Protein AF-A0A972YCM0-F1 (afdb_monomer)

Secondary structure (DSSP, 8-state):
-HHHHHHHHHHHHHTT------------HHHHHHHHHHHHHHBB-TTSSS-BTTT---HHHHHHHHHHHHHHHTT--HHHHHHHHHHHH-GGGBSS----TTTHHHHHHHHHHHHHHHHHHHHHHHHS---------HHHHHHHHHHHHHT-S--

Nearest PDB structures (foldseek):
  2hl7-assembly1_A  TM=7.731E-01  e=1.780E-03  Pseudomonas aeruginosa
  2kw0-assembly1_A  TM=7.163E-01  e=3.232E-03  Escherichia coli BL21
  3c1q-assembly1_A  TM=5.357E-01  e=8.459E+00  unclassified
  7pkq-assembly1_v  TM=4.297E-01  e=7.508E+00  Chlamydomonas reinhardtii

Foldseek 3Di:
DVVVVVVVVVVVVVVPPPPPPPPLPFDPPVNLVVLLLVLQQQFDDPPDDLHGLNPDPDPSSVVLSVQLSVCVRVVDDSVVSNVVVCVVRNQNRGNDRDDDPVCVCVVCVVVVCCVVVVVVVVVVVVPPPPPPPPPQDPVNVVVVVVVVVVVPDDD

Mean predicted aligned error: 14.47 Å

Sequence (155 aa):
MTRWVAILILALMVGLTAATAQDADQVPVEEVDTRTEAISKTLRCVVCQNQSIYDSNAPLAEDMRRLVRKRVEAGDTDDEAREYLRNLYGDYVLMSPPFQLNTILLWIGPAILVLFGGIWFITRLRSAPVEAIAELTDEDRARIEAALAKKGPDS

Solvent-accessible surface area (backbone atoms only — not comparable to full-atom values): 9198 Å² total; per-residue (Å²): 114,71,69,59,53,53,52,53,54,52,53,56,61,64,69,71,74,74,76,72,79,73,74,81,66,79,72,52,68,71,56,41,52,54,50,34,51,56,54,26,59,49,26,33,26,87,91,49,88,90,35,26,25,62,82,37,89,46,71,66,18,50,54,50,48,55,50,44,38,55,30,45,75,70,61,46,50,76,64,54,36,53,48,55,51,27,75,74,65,35,64,76,27,37,71,66,72,75,93,41,85,90,47,42,61,75,70,48,42,63,58,50,49,52,51,55,50,47,52,52,50,52,55,51,64,69,64,49,77,75,73,65,75,71,73,76,46,72,67,57,50,52,52,51,51,53,52,51,65,74,61,52,95,84,125

pLDDT: mean 84.84, std 14.76, range [47.5, 97.94]

Radius of gyration: 34.66 Å; Cα contacts (8 Å, |Δi|>4): 98; chains: 1; bounding box: 59×80×88 Å

Structure (mmCIF, N/CA/C/O backbone):
data_AF-A0A972YCM0-F1
#
_entry.id   AF-A0A972YCM0-F1
#
loop_
_atom_site.group_PDB
_atom_site.id
_atom_site.type_symbol
_atom_site.label_atom_id
_atom_site.label_alt_id
_atom_site.label_comp_id
_atom_site.label_asym_id
_atom_site.label_entity_id
_atom_site.label_seq_id
_atom_site.pdbx_PDB_ins_code
_atom_site.Cartn_x
_atom_site.Cartn_y
_atom_site.Cartn_z
_atom_site.occupancy
_atom_site.B_iso_or_equiv
_atom_site.auth_seq_id
_atom_site.auth_comp_id
_atom_site.auth_asym_id
_atom_site.auth_atom_id
_atom_site.pdbx_PDB_model_num
ATOM 1 N N . MET A 1 1 ? 27.895 -40.777 5.648 1.00 55.31 1 MET A N 1
ATOM 2 C CA . MET A 1 1 ? 27.591 -39.372 5.285 1.00 55.31 1 MET A CA 1
ATOM 3 C C . MET A 1 1 ? 26.090 -39.106 5.159 1.00 55.31 1 MET A C 1
ATOM 5 O O . MET A 1 1 ? 25.619 -38.138 5.730 1.00 55.31 1 MET A O 1
ATOM 9 N N . THR A 1 2 ? 25.306 -39.993 4.538 1.00 53.97 2 THR A N 1
ATOM 10 C CA . THR A 1 2 ? 23.834 -39.871 4.411 1.00 53.97 2 THR A CA 1
ATOM 11 C C . THR A 1 2 ? 23.064 -39.850 5.741 1.00 53.97 2 THR A C 1
ATOM 13 O O . THR A 1 2 ? 22.075 -39.139 5.864 1.00 53.97 2 THR A O 1
ATOM 16 N N . ARG A 1 3 ? 23.542 -40.563 6.772 1.00 60.97 3 ARG A N 1
ATOM 17 C CA . ARG A 1 3 ? 22.900 -40.588 8.105 1.00 60.97 3 ARG A CA 1
ATOM 18 C C . ARG A 1 3 ? 23.035 -39.265 8.871 1.00 60.97 3 ARG A C 1
ATOM 20 O O . ARG A 1 3 ? 22.126 -38.897 9.598 1.00 60.97 3 ARG A O 1
ATOM 27 N N . TRP A 1 4 ? 24.131 -38.535 8.665 1.00 68.44 4 TRP A N 1
ATOM 28 C CA . TRP A 1 4 ? 24.362 -37.229 9.296 1.00 68.44 4 TRP A CA 1
ATOM 29 C C . TRP A 1 4 ? 23.539 -36.123 8.628 1.00 68.44 4 TRP A C 1
ATOM 31 O O . TRP A 1 4 ? 23.003 -35.261 9.315 1.00 68.44 4 TRP A O 1
ATOM 41 N N . VAL A 1 5 ? 23.355 -36.210 7.305 1.00 75.88 5 VAL A N 1
ATOM 42 C CA . VAL A 1 5 ? 22.453 -35.322 6.553 1.00 75.88 5 VAL A CA 1
ATOM 43 C C . VAL A 1 5 ? 20.997 -35.535 6.982 1.00 75.88 5 VAL A C 1
ATOM 45 O O . VAL A 1 5 ? 20.286 -34.564 7.207 1.00 75.88 5 VAL A O 1
ATOM 48 N N . ALA A 1 6 ? 20.563 -36.785 7.188 1.00 74.75 6 ALA A N 1
ATOM 49 C CA . ALA A 1 6 ? 19.212 -37.076 7.676 1.00 74.75 6 ALA A CA 1
ATOM 50 C C . ALA A 1 6 ? 18.951 -36.532 9.097 1.00 74.75 6 ALA A C 1
ATOM 52 O O . ALA A 1 6 ? 17.866 -36.022 9.361 1.00 74.75 6 ALA A O 1
ATOM 53 N N . ILE A 1 7 ? 19.945 -36.590 9.993 1.00 78.12 7 ILE A N 1
ATOM 54 C CA . ILE A 1 7 ? 19.837 -36.044 11.359 1.00 78.12 7 ILE A CA 1
ATOM 55 C C . ILE A 1 7 ? 19.780 -34.509 11.337 1.00 78.12 7 ILE A C 1
ATOM 57 O O . ILE A 1 7 ? 18.972 -33.924 12.054 1.00 78.12 7 ILE A O 1
ATOM 61 N N . LEU A 1 8 ? 20.570 -33.854 10.478 1.00 77.12 8 LEU A N 1
ATOM 62 C CA . LEU A 1 8 ? 20.527 -32.398 10.297 1.00 77.12 8 LEU A CA 1
ATOM 63 C C . LEU A 1 8 ? 19.193 -31.916 9.707 1.00 77.12 8 LEU A C 1
ATOM 65 O O . LEU A 1 8 ? 18.662 -30.907 10.160 1.00 77.12 8 LEU A O 1
ATOM 69 N N . ILE A 1 9 ? 18.621 -32.648 8.747 1.00 75.75 9 ILE A N 1
ATOM 70 C CA . ILE A 1 9 ? 17.314 -32.316 8.152 1.00 75.75 9 ILE A CA 1
ATOM 71 C C . ILE A 1 9 ? 16.176 -32.522 9.163 1.00 75.75 9 ILE A C 1
ATOM 73 O O . ILE A 1 9 ? 15.267 -31.697 9.235 1.00 75.75 9 ILE A O 1
ATOM 77 N N . LEU A 1 10 ? 16.235 -33.575 9.985 1.00 73.75 10 LEU A N 1
ATOM 78 C CA . LEU A 1 10 ? 15.240 -33.810 11.036 1.00 73.75 10 LEU A CA 1
ATOM 79 C C . LEU A 1 10 ? 15.326 -32.752 12.151 1.00 73.75 10 LEU A C 1
ATOM 81 O O . LEU A 1 10 ? 14.296 -32.272 12.612 1.00 73.75 10 LEU A O 1
ATOM 85 N N . ALA A 1 11 ? 16.535 -32.336 12.541 1.00 70.62 11 ALA A N 1
ATOM 86 C CA . ALA A 1 11 ? 16.733 -31.261 13.515 1.00 70.62 11 ALA A CA 1
ATOM 87 C C . ALA A 1 11 ? 16.227 -29.901 12.998 1.00 70.62 11 ALA A C 1
ATOM 89 O O . ALA A 1 11 ? 15.641 -29.133 13.758 1.00 70.62 11 ALA A O 1
ATOM 90 N N . LEU A 1 12 ? 16.390 -29.628 11.699 1.00 70.75 12 LEU A N 1
ATOM 91 C CA . LEU A 1 12 ? 15.891 -28.408 11.062 1.00 70.75 12 LEU A CA 1
ATOM 92 C C . LEU A 1 12 ? 14.353 -28.372 10.982 1.00 70.75 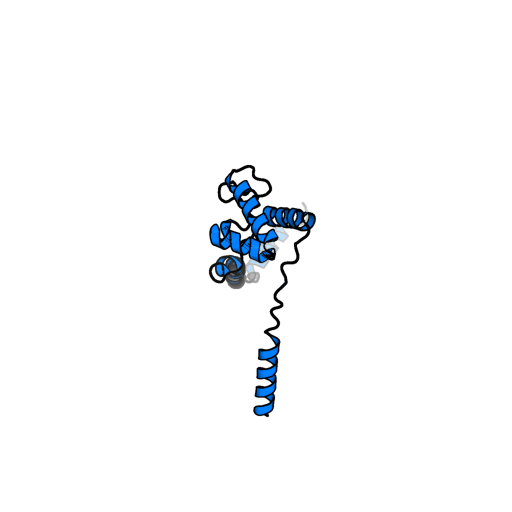12 LEU A C 1
ATOM 94 O O . LEU A 1 12 ? 13.760 -27.311 11.138 1.00 70.75 12 LEU A O 1
ATOM 98 N N . MET A 1 13 ? 13.705 -29.527 10.800 1.00 65.94 13 MET A N 1
ATOM 99 C CA . MET A 1 13 ? 12.239 -29.646 10.804 1.00 65.94 13 MET A CA 1
ATOM 100 C C . MET A 1 13 ? 11.630 -29.473 12.207 1.00 65.94 13 MET A C 1
ATOM 102 O O . MET A 1 13 ? 10.548 -28.909 12.334 1.00 65.94 13 MET A O 1
ATOM 106 N N . VAL A 1 14 ? 12.322 -29.913 13.266 1.00 62.66 14 VAL A N 1
ATOM 107 C CA . VAL A 1 14 ? 11.857 -29.760 14.662 1.00 62.66 14 VAL A CA 1
ATOM 108 C C . VAL A 1 14 ? 12.032 -28.321 15.174 1.00 62.66 14 VAL A C 1
ATOM 110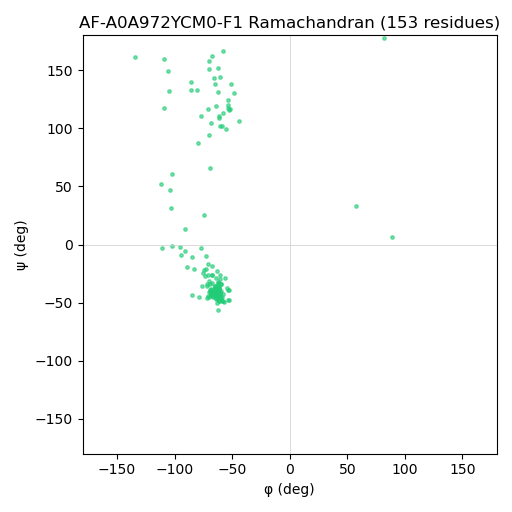 O O . VAL A 1 14 ? 11.286 -27.880 16.044 1.00 62.66 14 VAL A O 1
ATOM 113 N N . GLY A 1 15 ? 12.963 -27.549 14.603 1.00 59.94 15 GLY A N 1
ATOM 114 C CA . GLY A 1 15 ? 13.180 -26.143 14.963 1.00 59.94 15 GLY A CA 1
ATOM 115 C C . GLY A 1 15 ? 12.098 -25.167 14.485 1.00 59.94 15 GLY A C 1
ATOM 116 O O . GLY A 1 15 ? 12.108 -24.015 14.909 1.00 59.94 15 GLY A O 1
ATOM 117 N N . LEU A 1 16 ? 11.167 -25.598 13.622 1.00 58.66 16 LEU A N 1
ATOM 118 C CA . LEU A 1 16 ? 10.154 -24.715 13.027 1.00 58.66 16 LEU A CA 1
ATOM 119 C C . LEU A 1 16 ? 8.805 -24.707 13.768 1.00 58.66 16 LEU A C 1
ATOM 121 O O . LEU A 1 16 ? 7.918 -23.942 13.406 1.00 58.66 16 LEU A O 1
ATOM 125 N N . THR A 1 17 ? 8.639 -25.508 14.825 1.00 56.50 17 THR A N 1
ATOM 126 C CA . THR A 1 17 ? 7.407 -25.540 15.636 1.00 56.50 17 THR A CA 1
ATOM 127 C C . THR A 1 17 ? 7.574 -24.829 16.976 1.00 56.50 17 THR A C 1
ATOM 129 O O . THR A 1 17 ? 7.181 -25.347 18.018 1.00 56.50 17 THR A O 1
ATOM 132 N N . ALA A 1 18 ? 8.145 -23.627 16.956 1.00 54.84 18 ALA A N 1
ATOM 133 C CA . ALA A 1 18 ? 7.968 -22.655 18.030 1.00 54.84 18 ALA A CA 1
ATOM 134 C C . ALA A 1 18 ? 6.950 -21.602 17.570 1.00 54.84 18 ALA A C 1
ATOM 136 O O . ALA A 1 18 ? 7.264 -20.423 17.442 1.00 54.84 18 ALA A O 1
ATOM 137 N N . ALA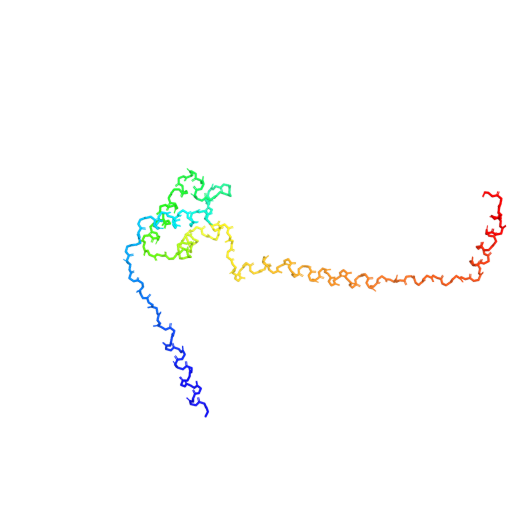 A 1 19 ? 5.724 -22.046 17.279 1.00 50.69 19 ALA A N 1
ATOM 138 C CA . ALA A 1 19 ? 4.582 -21.147 17.281 1.00 50.69 19 ALA A CA 1
ATOM 139 C C . ALA A 1 19 ? 4.332 -20.796 18.749 1.00 50.69 19 ALA A C 1
ATOM 141 O O . ALA A 1 19 ? 3.725 -21.566 19.493 1.00 50.69 19 ALA A O 1
ATOM 142 N N . THR A 1 20 ? 4.898 -19.681 19.199 1.00 51.06 20 THR A N 1
ATOM 143 C CA . THR A 1 20 ? 4.511 -19.092 20.473 1.00 51.06 20 THR A CA 1
ATOM 144 C C . THR A 1 20 ? 3.036 -18.739 20.353 1.00 51.06 20 THR A C 1
ATOM 146 O O . THR A 1 20 ? 2.675 -17.853 19.581 1.00 51.06 20 THR A O 1
ATOM 149 N N . ALA A 1 21 ? 2.183 -19.463 21.076 1.00 47.50 21 ALA A N 1
ATOM 150 C CA . ALA A 1 21 ? 0.858 -18.973 21.403 1.00 47.50 21 ALA A CA 1
ATOM 151 C C . ALA A 1 21 ? 1.082 -17.664 22.162 1.00 47.50 21 ALA A C 1
ATOM 153 O O . ALA A 1 21 ? 1.549 -17.673 23.299 1.00 47.50 21 ALA A O 1
ATOM 154 N N . GLN A 1 22 ? 0.892 -16.546 21.470 1.00 52.94 22 GLN A N 1
ATOM 155 C CA . GLN A 1 22 ? 0.914 -15.238 22.088 1.00 52.94 22 GLN A CA 1
ATOM 156 C C . GLN A 1 22 ? -0.338 -15.211 22.958 1.00 52.94 22 GLN A C 1
ATOM 158 O O . GLN A 1 22 ? -1.454 -15.201 22.438 1.00 52.94 22 GLN A O 1
ATOM 163 N N . ASP A 1 23 ? -0.146 -15.353 24.271 1.00 47.97 23 ASP A N 1
ATOM 164 C CA . ASP A 1 23 ? -1.210 -15.120 25.238 1.00 47.97 23 ASP A CA 1
ATOM 165 C C . ASP A 1 23 ? -1.852 -13.782 24.874 1.00 47.97 23 ASP A C 1
ATOM 167 O O . ASP A 1 23 ? -1.148 -12.801 24.612 1.00 47.97 23 ASP A O 1
ATOM 171 N N . ALA A 1 24 ? -3.182 -13.772 24.790 1.00 55.16 24 ALA A N 1
ATOM 172 C CA . ALA A 1 24 ? -3.976 -12.573 24.572 1.00 55.16 24 ALA A CA 1
ATOM 173 C C . ALA A 1 24 ? -3.904 -11.700 25.833 1.00 55.16 24 ALA A C 1
ATOM 175 O O . ALA A 1 24 ? -4.883 -11.538 26.561 1.00 55.16 24 ALA A O 1
ATOM 176 N N . ASP A 1 25 ? -2.711 -11.194 26.130 1.00 57.44 25 ASP A N 1
ATOM 177 C CA . ASP A 1 25 ? -2.529 -10.117 27.076 1.00 57.44 25 ASP A CA 1
ATOM 178 C C . ASP A 1 25 ? -3.273 -8.916 26.494 1.00 57.44 25 ASP A C 1
ATOM 180 O O . ASP A 1 25 ? -3.199 -8.641 25.291 1.00 57.44 25 ASP A O 1
ATOM 184 N N . GLN A 1 26 ? -4.089 -8.267 27.319 1.00 60.31 26 GLN A N 1
ATOM 185 C CA . GLN A 1 26 ? -4.965 -7.203 26.846 1.00 60.31 26 GLN A CA 1
ATOM 186 C C . GLN A 1 26 ? -4.106 -6.079 26.270 1.00 60.31 26 GLN A C 1
ATOM 188 O O . GLN A 1 26 ? -3.429 -5.370 27.015 1.00 60.31 26 GLN A O 1
ATOM 193 N N . VAL A 1 27 ? -4.136 -5.928 24.942 1.00 66.12 27 VAL A N 1
ATOM 194 C CA . VAL A 1 27 ? -3.476 -4.820 24.248 1.00 66.12 27 VAL A CA 1
ATOM 195 C C . VAL A 1 27 ? -3.975 -3.523 24.896 1.00 66.12 27 VAL A C 1
ATOM 197 O O . VAL A 1 27 ? -5.194 -3.327 24.977 1.00 66.12 27 VAL A O 1
ATOM 200 N N . PRO A 1 28 ? -3.084 -2.649 25.399 1.00 76.81 28 PRO A N 1
ATOM 201 C CA . PRO A 1 28 ? -3.488 -1.388 26.002 1.00 76.81 28 PRO A CA 1
ATOM 202 C C . PRO A 1 28 ? -4.424 -0.615 25.068 1.00 76.81 28 PRO A C 1
ATOM 204 O O . PRO A 1 28 ? -4.178 -0.539 23.867 1.00 76.81 28 PRO A O 1
ATOM 207 N N . VAL A 1 29 ? -5.484 -0.006 25.607 1.00 77.75 29 VAL A N 1
ATOM 208 C CA . VAL A 1 29 ? -6.513 0.681 24.795 1.00 77.75 29 VAL A CA 1
ATOM 209 C C . VAL A 1 29 ? -5.904 1.743 23.865 1.00 77.75 29 VAL A C 1
ATOM 211 O O . VAL A 1 29 ? -6.305 1.853 22.710 1.00 77.75 29 VAL A O 1
ATOM 214 N N . GLU A 1 30 ? -4.877 2.460 24.330 1.00 80.06 30 GLU A N 1
ATOM 215 C CA . GLU A 1 30 ? -4.133 3.446 23.529 1.00 80.06 30 GLU A CA 1
ATOM 216 C C . GLU A 1 30 ? -3.433 2.811 22.309 1.00 80.06 30 GLU A C 1
ATOM 218 O O . GLU A 1 30 ? -3.399 3.369 21.210 1.00 80.06 30 GLU A O 1
ATOM 223 N N . GLU A 1 31 ? -2.897 1.602 22.476 1.00 88.75 31 GLU A N 1
ATOM 224 C CA . GLU A 1 31 ? -2.269 0.845 21.395 1.00 88.75 31 GLU A CA 1
ATOM 225 C C . GLU A 1 31 ? -3.319 0.313 20.407 1.00 88.75 31 GLU A C 1
ATOM 227 O O . GLU A 1 31 ? -3.099 0.329 19.195 1.00 88.75 31 GLU A O 1
ATOM 232 N N . VAL A 1 32 ? -4.503 -0.075 20.892 1.00 92.62 32 VAL A N 1
ATOM 233 C CA . VAL A 1 32 ? -5.624 -0.475 20.026 1.00 92.62 32 VAL A CA 1
ATOM 234 C C . VAL A 1 32 ? -6.070 0.683 19.135 1.00 92.62 32 VAL A C 1
ATOM 236 O O . VAL A 1 32 ? -6.253 0.491 17.930 1.00 92.62 32 VAL A O 1
ATOM 239 N N . ASP A 1 33 ? -6.242 1.878 19.700 1.00 92.94 33 ASP A N 1
ATOM 240 C CA . ASP A 1 33 ? -6.699 3.064 18.969 1.00 92.94 33 ASP A CA 1
ATOM 241 C C . ASP A 1 33 ? -5.706 3.464 17.876 1.00 92.94 33 ASP A C 1
ATOM 243 O O . ASP A 1 33 ? -6.081 3.602 16.707 1.00 92.94 33 ASP A O 1
ATOM 247 N N . THR A 1 34 ? -4.429 3.573 18.241 1.00 95.12 34 THR A N 1
ATOM 248 C CA . THR A 1 34 ? -3.354 3.961 17.320 1.00 95.12 34 THR A CA 1
ATOM 249 C C . THR A 1 34 ? -3.163 2.945 16.192 1.00 95.12 34 THR A C 1
ATOM 251 O O . THR A 1 34 ? -3.083 3.337 15.023 1.00 95.12 34 THR A O 1
ATOM 254 N N . ARG A 1 35 ? -3.172 1.639 16.496 1.00 95.31 35 ARG A N 1
ATOM 255 C CA . ARG A 1 35 ? -3.100 0.576 15.477 1.00 95.31 35 ARG A CA 1
ATOM 256 C C . ARG A 1 35 ? -4.336 0.550 14.584 1.00 95.31 35 ARG A C 1
ATOM 258 O O . ARG A 1 35 ? -4.213 0.464 13.363 1.00 95.31 35 ARG A O 1
ATOM 265 N N . THR A 1 36 ? -5.531 0.691 15.160 1.00 96.69 36 THR A N 1
ATOM 266 C CA . THR A 1 36 ? -6.786 0.748 14.393 1.00 96.69 36 THR A CA 1
ATOM 267 C C . THR A 1 36 ? -6.767 1.909 13.404 1.00 96.69 36 THR A C 1
ATOM 269 O O . THR A 1 36 ? -7.136 1.733 12.240 1.00 96.69 36 THR A O 1
ATOM 272 N N . GLU A 1 37 ? -6.324 3.089 13.839 1.00 96.31 37 GLU A N 1
ATOM 273 C CA . GLU A 1 37 ? -6.165 4.255 12.973 1.00 96.31 37 GLU A CA 1
ATOM 274 C C . GLU A 1 37 ? -5.154 3.992 11.849 1.00 96.31 37 GLU A C 1
ATOM 276 O O . GLU A 1 37 ? -5.463 4.237 10.678 1.00 96.31 37 GLU A O 1
ATOM 281 N N . ALA A 1 38 ? -3.976 3.457 12.181 1.00 96.94 38 ALA A N 1
ATOM 282 C CA . ALA A 1 38 ? -2.933 3.157 11.206 1.00 96.94 38 ALA A CA 1
ATOM 283 C C . ALA A 1 38 ? -3.430 2.187 10.122 1.00 96.94 38 ALA A C 1
ATOM 285 O O . ALA A 1 38 ? -3.321 2.482 8.930 1.00 96.94 38 ALA A O 1
ATOM 286 N N . ILE A 1 39 ? -4.066 1.081 10.521 1.00 97.00 39 ILE A N 1
ATOM 287 C CA . ILE A 1 39 ? -4.635 0.096 9.593 1.00 97.00 39 ILE A CA 1
ATOM 288 C C . ILE A 1 39 ? -5.733 0.737 8.738 1.00 97.00 39 ILE A C 1
ATOM 290 O O . ILE A 1 39 ? -5.749 0.565 7.517 1.00 97.00 39 ILE A O 1
ATOM 294 N N . SER A 1 40 ? -6.616 1.534 9.344 1.00 97.12 40 SER A N 1
ATOM 295 C CA . SER A 1 40 ? -7.736 2.187 8.655 1.00 97.12 40 SER A CA 1
ATOM 296 C C . SER A 1 40 ? -7.292 3.137 7.538 1.00 97.12 40 SER A C 1
ATOM 298 O O . SER A 1 40 ? -7.995 3.275 6.538 1.00 97.12 40 SER A O 1
ATOM 300 N N . LYS A 1 41 ? -6.113 3.760 7.652 1.00 96.94 41 LYS A N 1
ATOM 301 C CA . LYS A 1 41 ? -5.539 4.600 6.585 1.00 96.94 41 LYS A CA 1
ATOM 302 C C . LYS A 1 41 ? -5.052 3.789 5.381 1.00 96.94 41 LYS A C 1
ATOM 304 O O . LYS A 1 41 ? -5.039 4.303 4.267 1.00 96.94 41 LYS A O 1
ATOM 309 N N . THR A 1 42 ? -4.685 2.522 5.580 1.00 95.75 42 THR A N 1
ATOM 310 C CA . THR A 1 42 ? -4.224 1.621 4.502 1.00 95.75 42 THR A CA 1
ATOM 311 C C . THR A 1 42 ? -5.363 0.925 3.752 1.00 95.75 42 THR A C 1
ATOM 313 O O . THR A 1 42 ? -5.139 0.306 2.707 1.00 95.75 42 THR A O 1
ATOM 316 N N . LEU A 1 43 ? -6.587 1.025 4.276 1.00 96.75 43 LEU A N 1
ATOM 317 C CA . LEU A 1 43 ? -7.778 0.386 3.736 1.00 96.75 43 LEU A CA 1
ATOM 318 C C . LEU A 1 43 ? -8.662 1.412 3.031 1.00 96.75 43 LEU A C 1
ATOM 320 O O . LEU A 1 43 ? -8.975 2.469 3.569 1.00 96.75 43 LEU A O 1
ATOM 324 N N . ARG A 1 44 ? -9.097 1.079 1.822 1.00 96.62 44 ARG A N 1
ATOM 325 C CA . ARG A 1 44 ? -10.003 1.860 0.987 1.00 96.62 44 ARG A CA 1
ATOM 326 C C . ARG A 1 44 ? -11.456 1.550 1.336 1.00 96.62 44 ARG A C 1
ATOM 328 O O . ARG A 1 44 ? -11.837 0.395 1.505 1.00 96.62 44 ARG A O 1
ATOM 335 N N . CYS A 1 45 ? -12.298 2.578 1.356 1.00 95.56 45 CYS A N 1
ATOM 336 C CA . CYS A 1 45 ? -13.745 2.397 1.379 1.00 95.56 45 CYS A CA 1
ATOM 337 C C . CYS A 1 45 ? -14.233 1.883 0.013 1.00 95.56 45 CYS A C 1
ATOM 339 O O . CYS A 1 45 ? -14.142 2.587 -0.993 1.00 95.56 45 CYS A O 1
ATOM 341 N N . VAL A 1 46 ? -14.797 0.672 -0.017 1.00 93.81 46 VAL A N 1
ATOM 342 C CA . VAL A 1 46 ? -15.223 -0.010 -1.257 1.00 93.81 46 VAL A CA 1
ATOM 343 C C . VAL A 1 46 ? -16.401 0.653 -1.977 1.00 93.81 46 VAL A C 1
ATOM 345 O O . VAL A 1 46 ? -16.603 0.417 -3.163 1.00 93.81 46 VAL A O 1
ATOM 348 N N . VAL A 1 47 ? -17.158 1.505 -1.282 1.00 94.69 47 VAL A N 1
ATOM 349 C CA . VAL A 1 47 ? -18.279 2.274 -1.857 1.00 94.69 47 VAL A CA 1
ATOM 350 C C . VAL A 1 47 ? -17.927 3.739 -2.130 1.00 94.69 47 VAL A C 1
ATOM 352 O O . VAL A 1 47 ? -18.767 4.492 -2.617 1.00 94.69 47 VAL A O 1
ATOM 355 N N . CYS A 1 48 ? -16.704 4.164 -1.811 1.00 93.31 48 CYS A N 1
ATOM 356 C CA . CYS A 1 48 ? -16.275 5.556 -1.904 1.00 93.31 48 CYS A CA 1
ATOM 357 C C . CYS A 1 48 ? -15.274 5.761 -3.051 1.00 93.31 48 CYS A C 1
ATOM 359 O O . CYS A 1 48 ? -14.593 4.836 -3.492 1.00 93.31 48 CYS A O 1
ATOM 361 N N . GLN A 1 49 ? -15.118 7.004 -3.513 1.00 90.38 49 GLN A N 1
ATOM 362 C CA . GLN A 1 49 ? -14.186 7.335 -4.596 1.00 90.38 49 GLN A CA 1
ATOM 363 C C . GLN A 1 49 ? -12.739 7.448 -4.089 1.00 90.38 49 GLN A C 1
ATOM 365 O O . GLN A 1 49 ? -12.282 8.539 -3.765 1.00 90.38 49 GLN A O 1
ATOM 370 N N . ASN A 1 50 ? -12.004 6.330 -4.045 1.00 89.75 50 ASN A N 1
ATOM 371 C CA . ASN A 1 50 ? -10.559 6.312 -3.743 1.00 89.75 50 ASN A CA 1
ATOM 372 C C . ASN A 1 50 ? -10.186 6.949 -2.385 1.00 89.75 50 ASN A C 1
ATOM 374 O O . ASN A 1 50 ? -9.123 7.544 -2.245 1.00 89.75 50 ASN A O 1
ATOM 378 N N . GLN A 1 51 ? -11.061 6.821 -1.388 1.00 93.75 51 GLN A N 1
ATOM 379 C CA . GLN A 1 51 ? -10.849 7.335 -0.030 1.00 93.75 51 GLN A CA 1
ATOM 380 C C . GLN A 1 51 ? -10.531 6.197 0.936 1.00 93.75 51 GLN A C 1
ATOM 382 O O . GLN A 1 51 ? -11.025 5.078 0.756 1.00 93.75 51 GLN A O 1
ATOM 387 N N . SER A 1 52 ? -9.736 6.484 1.969 1.00 96.94 52 SER A N 1
ATOM 388 C CA . SER A 1 52 ? -9.511 5.534 3.057 1.00 96.94 52 SER A CA 1
ATOM 389 C C . SER A 1 52 ? -10.776 5.371 3.911 1.00 96.94 52 SER A C 1
ATOM 391 O O . SER A 1 52 ? -11.646 6.247 3.928 1.00 96.94 52 SER A O 1
ATOM 393 N N . ILE A 1 53 ? -10.897 4.260 4.639 1.00 97.25 53 ILE A N 1
ATOM 394 C CA . ILE A 1 53 ? -11.978 4.096 5.625 1.00 97.25 53 ILE A CA 1
ATOM 395 C C . ILE A 1 53 ? -11.781 4.992 6.853 1.00 97.25 53 ILE A C 1
ATOM 397 O O . ILE A 1 53 ? -12.733 5.204 7.600 1.00 97.25 53 ILE A O 1
ATOM 401 N N . TYR A 1 54 ? -10.564 5.509 7.059 1.00 97.12 54 TYR A N 1
ATOM 402 C CA . TYR A 1 54 ? -10.267 6.503 8.087 1.00 97.12 54 TYR A CA 1
ATOM 403 C C . TYR A 1 54 ? -10.856 7.876 7.737 1.00 97.12 54 TYR A C 1
ATOM 405 O O . TYR A 1 54 ? -11.518 8.483 8.573 1.00 97.12 54 TYR A O 1
ATOM 413 N N . ASP A 1 55 ? -10.673 8.329 6.494 1.00 95.81 55 ASP A N 1
ATOM 414 C CA . ASP A 1 55 ? -11.104 9.663 6.045 1.00 95.81 55 ASP A CA 1
ATOM 415 C C . ASP A 1 55 ? -12.585 9.714 5.638 1.00 95.81 55 ASP A C 1
ATOM 417 O O . ASP A 1 55 ? -13.189 10.785 5.563 1.00 95.81 55 ASP A O 1
ATOM 421 N N . SER A 1 56 ? -13.178 8.562 5.316 1.00 94.81 56 SER A N 1
ATO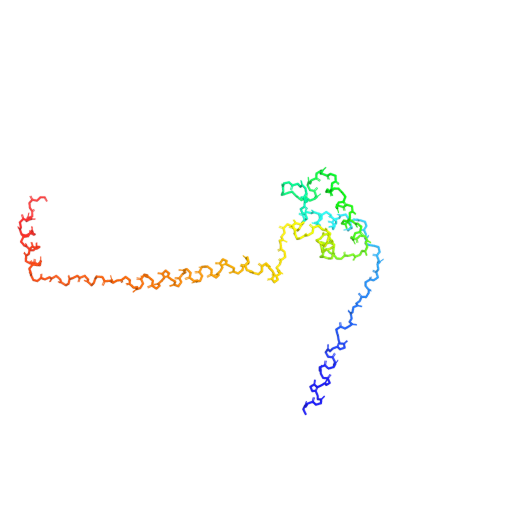M 422 C CA . SER A 1 56 ? -14.548 8.499 4.820 1.00 94.81 56 SER A CA 1
ATOM 423 C C . SER A 1 56 ? -15.591 8.452 5.940 1.00 94.81 56 SER A C 1
ATOM 425 O O . SER A 1 56 ? -15.542 7.617 6.843 1.00 94.81 56 SER A O 1
ATOM 427 N N . ASN A 1 57 ? -16.625 9.284 5.797 1.00 94.94 57 ASN A N 1
ATOM 428 C CA . ASN A 1 57 ? -17.809 9.299 6.662 1.00 94.94 57 ASN A CA 1
ATOM 429 C C . ASN A 1 57 ? -18.944 8.383 6.161 1.00 94.94 57 ASN A C 1
ATOM 431 O O . ASN A 1 57 ? -20.084 8.514 6.603 1.00 94.94 57 ASN A O 1
ATOM 435 N N . ALA A 1 58 ? -18.680 7.485 5.205 1.00 95.88 58 ALA A N 1
ATOM 436 C CA . ALA A 1 58 ? -19.689 6.533 4.749 1.00 95.88 58 ALA A CA 1
ATOM 437 C C . ALA A 1 58 ? -20.064 5.546 5.877 1.00 95.88 58 ALA A C 1
ATOM 439 O O . ALA A 1 58 ? -19.163 5.078 6.578 1.00 95.88 58 ALA A O 1
ATOM 440 N N . PRO A 1 59 ? -21.342 5.133 6.005 1.00 96.50 59 PRO A N 1
ATOM 441 C CA . PRO A 1 59 ? -21.753 4.149 7.013 1.00 96.50 59 PRO A CA 1
ATOM 442 C C . PRO A 1 59 ? -20.930 2.854 6.956 1.00 96.50 59 PRO A C 1
ATOM 444 O O . PRO A 1 59 ? -20.497 2.335 7.981 1.00 96.50 59 PRO A O 1
ATOM 447 N N . LEU A 1 60 ? -20.611 2.390 5.741 1.00 94.69 60 LEU A N 1
ATOM 448 C CA . LEU A 1 60 ? -19.776 1.207 5.548 1.00 94.69 60 LEU A CA 1
ATOM 449 C C . LEU A 1 60 ? -18.342 1.405 6.063 1.00 94.69 60 LEU A C 1
ATOM 451 O O . LEU A 1 60 ? -17.766 0.486 6.634 1.00 94.69 60 LEU A O 1
ATOM 455 N N . ALA A 1 61 ? -17.759 2.593 5.888 1.00 97.00 61 ALA A N 1
ATOM 456 C CA . ALA A 1 61 ? -16.418 2.882 6.391 1.00 97.00 61 ALA A CA 1
ATOM 457 C C . ALA A 1 61 ? -16.377 2.854 7.927 1.00 97.00 61 ALA A C 1
ATOM 459 O O . ALA A 1 61 ? -15.400 2.393 8.514 1.00 97.00 61 ALA A O 1
ATOM 460 N N . GLU A 1 62 ? -17.445 3.301 8.591 1.00 96.69 62 GLU A N 1
ATOM 461 C CA . GLU A 1 62 ? -17.582 3.205 10.046 1.00 96.69 62 GLU A CA 1
ATOM 462 C C . GLU A 1 62 ? -17.684 1.746 10.519 1.00 96.69 62 GLU A C 1
ATOM 464 O O . GLU A 1 62 ? -16.981 1.345 11.450 1.00 96.69 62 GLU A O 1
ATOM 469 N N . ASP A 1 63 ? -18.484 0.922 9.836 1.00 96.88 63 ASP A N 1
ATOM 470 C CA . ASP A 1 63 ? -18.581 -0.515 10.121 1.00 96.88 63 ASP A CA 1
ATOM 471 C C . ASP A 1 63 ? -17.248 -1.240 9.918 1.00 96.88 63 ASP A C 1
ATOM 473 O O . ASP A 1 63 ? -16.850 -2.066 10.742 1.00 96.88 63 ASP A O 1
ATOM 477 N N . MET A 1 64 ? -16.514 -0.896 8.859 1.00 97.00 64 MET A N 1
ATOM 478 C CA . MET A 1 64 ? -15.183 -1.441 8.608 1.00 97.00 64 MET A CA 1
ATOM 479 C C . MET A 1 64 ? -14.188 -1.038 9.701 1.00 97.00 64 MET A C 1
ATOM 481 O O . MET A 1 64 ? -13.455 -1.897 10.184 1.00 97.00 64 MET A O 1
ATOM 485 N N . ARG A 1 65 ? -14.191 0.224 10.156 1.00 97.12 65 ARG A N 1
ATOM 486 C CA . ARG A 1 65 ? -13.346 0.678 11.279 1.00 97.12 65 ARG A CA 1
ATOM 487 C C . ARG A 1 65 ? -13.663 -0.068 12.575 1.00 97.12 65 ARG A C 1
ATOM 489 O O . ARG A 1 65 ? -12.747 -0.489 13.280 1.00 97.12 65 ARG A O 1
ATOM 496 N N . ARG A 1 66 ? -14.949 -0.297 12.866 1.00 97.00 66 ARG A N 1
ATOM 497 C CA . ARG A 1 66 ? -15.373 -1.146 13.993 1.00 97.00 66 ARG A CA 1
ATOM 498 C C . ARG A 1 66 ? -14.843 -2.571 13.860 1.00 97.00 66 ARG A C 1
ATOM 500 O O . ARG A 1 66 ? -14.451 -3.169 14.856 1.00 97.00 66 ARG A O 1
ATOM 507 N N . LEU A 1 67 ? -14.841 -3.123 12.649 1.00 96.44 67 LEU A N 1
ATOM 508 C CA . LEU A 1 67 ? -14.344 -4.471 12.402 1.00 96.44 67 LEU A CA 1
ATOM 509 C C . LEU A 1 67 ? -12.827 -4.563 12.589 1.00 96.44 67 LEU A C 1
ATOM 511 O O . LEU A 1 67 ? -12.373 -5.490 13.248 1.00 96.44 67 LEU A O 1
ATOM 515 N N . VAL A 1 68 ? -12.066 -3.587 12.083 1.00 97.25 68 VAL A N 1
ATOM 516 C CA . VAL A 1 68 ? -10.611 -3.491 12.296 1.00 97.25 68 VAL A CA 1
ATOM 517 C C . VAL A 1 68 ? -10.290 -3.453 13.787 1.00 97.25 68 VAL A C 1
ATOM 519 O O . VAL A 1 68 ? -9.503 -4.272 14.250 1.00 97.25 68 VAL A O 1
ATOM 522 N N . ARG A 1 69 ? -10.962 -2.583 14.551 1.00 96.56 69 ARG A N 1
ATOM 523 C CA . ARG A 1 69 ? -10.798 -2.504 16.009 1.00 96.56 69 ARG A CA 1
ATOM 524 C C . ARG A 1 69 ? -10.998 -3.858 16.684 1.00 96.56 69 ARG A C 1
ATOM 526 O O . ARG A 1 69 ? -10.146 -4.278 17.453 1.00 96.56 69 ARG A O 1
ATOM 533 N N . LYS A 1 70 ? -12.074 -4.574 16.338 1.00 96.12 70 LYS A N 1
ATOM 534 C CA . LYS A 1 70 ? -12.342 -5.917 16.880 1.00 96.12 70 LYS A CA 1
ATOM 535 C C . LYS A 1 70 ? -11.229 -6.919 16.572 1.00 96.12 70 LYS A C 1
ATOM 537 O O . LYS A 1 70 ? -11.003 -7.813 17.376 1.00 96.12 70 LYS A O 1
ATOM 542 N N . ARG A 1 71 ? -10.564 -6.812 15.414 1.00 95.44 71 ARG A N 1
ATOM 543 C CA . ARG A 1 71 ? -9.421 -7.679 15.073 1.00 95.44 71 ARG A CA 1
ATOM 544 C C . ARG A 1 71 ? -8.198 -7.335 15.915 1.00 95.44 71 ARG A C 1
ATOM 546 O O . ARG A 1 71 ? -7.590 -8.233 16.479 1.00 95.44 71 ARG A O 1
ATOM 553 N N . VAL A 1 72 ? -7.900 -6.047 16.072 1.00 94.94 72 VAL A N 1
ATOM 554 C CA . VAL A 1 72 ? -6.790 -5.580 16.918 1.00 94.94 72 VAL A CA 1
ATOM 555 C C . VAL A 1 72 ? -7.007 -5.980 18.384 1.00 94.94 72 VAL A C 1
ATOM 557 O O . VAL A 1 72 ? -6.093 -6.502 19.013 1.00 94.94 72 VAL A O 1
ATOM 560 N N . GLU A 1 73 ? -8.225 -5.818 18.910 1.00 93.81 73 GLU A N 1
ATOM 561 C CA . GLU A 1 73 ? -8.610 -6.264 20.261 1.00 93.81 73 GLU A CA 1
ATOM 562 C C . GLU A 1 73 ? -8.539 -7.789 20.428 1.00 93.81 73 GLU A C 1
ATOM 564 O O . GLU A 1 73 ? -8.292 -8.276 21.528 1.00 93.81 73 GLU A O 1
ATOM 569 N N . ALA A 1 74 ? -8.733 -8.550 19.346 1.00 92.56 74 ALA A N 1
ATOM 570 C CA . ALA A 1 74 ? -8.582 -10.003 19.341 1.00 92.56 74 ALA A CA 1
ATOM 571 C C . ALA A 1 74 ? -7.112 -10.467 19.311 1.00 92.56 74 ALA A C 1
ATOM 573 O O . ALA A 1 74 ? -6.866 -11.670 19.369 1.00 92.56 74 ALA A O 1
ATOM 574 N N . GLY A 1 75 ? -6.151 -9.539 19.238 1.00 91.50 75 GLY A N 1
ATOM 575 C CA . GLY A 1 75 ? -4.720 -9.836 19.212 1.00 91.50 75 GLY A CA 1
ATOM 576 C C . GLY A 1 75 ? -4.139 -10.062 17.815 1.00 91.50 75 GLY A C 1
ATOM 577 O O . GLY A 1 75 ? -2.965 -10.407 17.714 1.00 91.50 75 GLY A O 1
ATOM 578 N N . ASP A 1 76 ? -4.913 -9.844 16.744 1.00 94.12 76 ASP A N 1
ATOM 579 C CA . ASP A 1 76 ? -4.400 -9.958 15.376 1.00 94.12 76 ASP A CA 1
ATOM 580 C C . ASP A 1 76 ? -3.253 -8.965 15.127 1.00 94.12 76 ASP A C 1
ATOM 582 O O . ASP A 1 76 ? -3.276 -7.806 15.566 1.00 94.12 76 ASP A O 1
ATOM 586 N N . THR A 1 77 ? -2.277 -9.389 14.330 1.00 95.06 77 THR A N 1
ATOM 587 C CA . THR A 1 77 ? -1.283 -8.497 13.726 1.00 95.06 77 THR A CA 1
ATOM 588 C C . THR A 1 77 ? -1.928 -7.567 12.693 1.00 95.06 77 THR A C 1
ATOM 590 O O . THR A 1 77 ? -3.022 -7.815 12.182 1.00 95.06 77 THR A O 1
ATOM 593 N N . ASP A 1 78 ? -1.243 -6.477 12.340 1.00 95.00 78 ASP A N 1
ATOM 594 C CA . ASP A 1 78 ? -1.746 -5.525 11.337 1.00 95.00 78 ASP A CA 1
ATOM 595 C C . ASP A 1 78 ? -1.972 -6.198 9.971 1.00 95.00 78 ASP A C 1
ATOM 597 O O . ASP A 1 78 ? -2.904 -5.855 9.240 1.00 95.00 78 ASP A O 1
ATOM 601 N N . ASP A 1 79 ? -1.137 -7.181 9.631 1.00 94.38 79 ASP A N 1
ATOM 602 C CA . ASP A 1 79 ? -1.248 -7.958 8.398 1.00 94.38 79 ASP A CA 1
ATOM 603 C C . ASP A 1 79 ? -2.466 -8.879 8.435 1.00 94.38 79 ASP A C 1
ATOM 605 O O . ASP A 1 79 ? -3.239 -8.887 7.480 1.00 94.38 79 ASP A O 1
ATOM 609 N N . GLU A 1 80 ? -2.693 -9.586 9.544 1.00 96.12 80 GLU A N 1
ATOM 610 C CA . GLU A 1 80 ? -3.866 -10.448 9.730 1.00 96.12 80 GLU A CA 1
ATOM 611 C C . GLU A 1 80 ? -5.172 -9.653 9.720 1.00 96.12 80 GLU A C 1
ATOM 613 O O . GLU A 1 80 ? -6.143 -10.068 9.085 1.00 96.12 80 GLU A O 1
ATOM 618 N N . ALA A 1 81 ? -5.197 -8.470 10.340 1.00 96.25 81 ALA A N 1
ATOM 619 C CA . ALA A 1 81 ? -6.360 -7.593 10.299 1.00 96.25 81 ALA A CA 1
ATOM 620 C C . ALA A 1 81 ? -6.663 -7.133 8.860 1.00 96.25 81 ALA A C 1
ATOM 622 O O . ALA A 1 81 ? -7.811 -7.208 8.409 1.00 96.25 81 ALA A O 1
ATOM 623 N N . ARG A 1 82 ? -5.646 -6.700 8.099 1.00 96.31 82 ARG A N 1
ATOM 624 C CA . ARG A 1 82 ? -5.809 -6.320 6.681 1.00 96.31 82 ARG A CA 1
ATOM 625 C C . ARG A 1 82 ? -6.249 -7.502 5.823 1.00 96.31 82 ARG A C 1
ATOM 627 O O . ARG A 1 82 ? -7.129 -7.350 4.977 1.00 96.31 82 ARG A O 1
ATOM 634 N N . GLU A 1 83 ? -5.668 -8.669 6.063 1.00 95.69 83 GLU A N 1
ATOM 635 C CA . GLU A 1 83 ? -5.991 -9.928 5.398 1.00 95.69 83 GLU A CA 1
ATOM 636 C C . GLU A 1 83 ? -7.441 -10.350 5.665 1.00 95.69 83 GLU A C 1
ATOM 638 O O . GLU A 1 83 ? -8.164 -10.725 4.744 1.00 95.69 83 GLU A O 1
ATOM 643 N N . TYR A 1 84 ? -7.915 -10.214 6.902 1.00 96.56 84 TYR A N 1
ATOM 644 C CA . TYR A 1 84 ? -9.302 -10.487 7.268 1.00 96.56 84 TYR A CA 1
ATOM 645 C C . TYR A 1 84 ? -10.277 -9.593 6.486 1.00 96.56 84 TYR A C 1
ATOM 647 O O . TYR A 1 84 ? -11.250 -10.084 5.907 1.00 96.56 84 TYR A O 1
ATOM 655 N N . LEU A 1 85 ? -9.988 -8.289 6.396 1.00 96.75 85 LEU A N 1
ATOM 656 C CA . LEU A 1 85 ? -10.787 -7.355 5.596 1.00 96.75 85 LEU A CA 1
ATOM 657 C C . LEU A 1 85 ? -10.711 -7.683 4.096 1.00 96.75 85 LEU A C 1
ATOM 659 O O . LEU A 1 85 ? -11.734 -7.633 3.413 1.00 96.75 85 LEU A O 1
ATOM 663 N N . ARG A 1 86 ? -9.536 -8.064 3.583 1.00 95.75 86 ARG A N 1
ATOM 664 C CA . ARG A 1 86 ? -9.347 -8.511 2.193 1.00 95.75 86 ARG A CA 1
ATOM 665 C C . ARG A 1 86 ? -10.181 -9.744 1.870 1.00 95.75 86 ARG A C 1
ATOM 667 O O . ARG A 1 86 ? -10.796 -9.798 0.814 1.00 95.75 86 ARG A O 1
ATOM 674 N N . ASN A 1 87 ? -10.252 -10.714 2.773 1.00 95.62 87 ASN A N 1
ATOM 675 C CA . ASN A 1 87 ? -11.027 -11.934 2.547 1.00 95.62 87 ASN A CA 1
ATOM 676 C C . ASN A 1 87 ? -12.541 -11.675 2.496 1.00 95.62 87 ASN A C 1
ATOM 678 O O . ASN A 1 87 ? -13.265 -12.409 1.829 1.00 95.62 87 ASN A O 1
ATOM 682 N N . LEU A 1 88 ? -13.015 -10.610 3.150 1.00 95.00 88 LEU A N 1
ATOM 683 C CA . LEU A 1 88 ? -14.418 -10.187 3.126 1.00 95.00 88 LEU A CA 1
ATOM 684 C C . LEU A 1 88 ? -14.764 -9.308 1.918 1.00 95.00 88 LEU A C 1
ATOM 686 O O . LEU A 1 88 ? -15.817 -9.483 1.309 1.00 95.00 88 LEU A O 1
ATOM 690 N N . TYR A 1 89 ? -13.899 -8.345 1.594 1.00 95.31 89 TYR A N 1
ATOM 691 C CA . TYR A 1 89 ? -14.188 -7.279 0.626 1.00 95.31 89 TYR A CA 1
ATOM 692 C C . TYR A 1 89 ? -13.383 -7.380 -0.683 1.00 95.31 89 TYR A C 1
ATOM 694 O O . TYR A 1 89 ? -13.596 -6.590 -1.603 1.00 95.31 89 TYR A O 1
ATOM 702 N N . GLY A 1 90 ? -12.482 -8.356 -0.790 1.00 94.19 90 GLY A N 1
ATOM 703 C CA . GLY A 1 90 ? -11.580 -8.574 -1.921 1.00 94.19 90 GLY A CA 1
ATOM 704 C C . GLY A 1 90 ? -10.328 -7.693 -1.895 1.00 94.19 90 GLY A C 1
ATOM 705 O O . GLY A 1 90 ? -10.162 -6.821 -1.043 1.00 94.19 90 GLY A O 1
ATOM 706 N N . ASP A 1 91 ? -9.447 -7.885 -2.881 1.00 93.50 91 ASP A N 1
ATOM 707 C CA . ASP A 1 91 ? -8.165 -7.164 -2.987 1.00 93.50 91 ASP A CA 1
ATOM 708 C C . ASP A 1 91 ? -8.324 -5.639 -3.120 1.00 93.50 91 ASP A C 1
ATOM 710 O O . ASP A 1 91 ? -7.439 -4.889 -2.714 1.00 93.50 91 ASP A O 1
ATOM 714 N N . TYR A 1 92 ? -9.462 -5.165 -3.646 1.00 93.00 92 TYR A N 1
ATOM 715 C CA . TYR A 1 92 ? -9.732 -3.736 -3.860 1.00 93.00 92 TYR A CA 1
ATOM 716 C C . TYR A 1 92 ? -9.773 -2.918 -2.561 1.00 93.00 92 TYR A C 1
ATOM 718 O O . TYR A 1 92 ? -9.570 -1.702 -2.580 1.00 93.00 92 TYR A O 1
ATOM 726 N N . VAL A 1 93 ? -10.035 -3.577 -1.428 1.00 95.88 93 VAL A N 1
ATOM 727 C CA . VAL A 1 93 ? -10.046 -2.922 -0.118 1.00 95.88 93 VAL A CA 1
ATOM 728 C C . VAL A 1 93 ? -8.656 -2.449 0.296 1.00 95.88 93 VAL A C 1
ATOM 730 O O . VAL A 1 93 ? -8.536 -1.500 1.062 1.00 95.88 93 VAL A O 1
ATOM 733 N N . LEU A 1 94 ? -7.592 -3.078 -0.200 1.00 95.25 94 LEU A N 1
ATOM 734 C CA . LEU A 1 94 ? -6.231 -2.666 0.105 1.00 95.25 94 LEU A CA 1
ATOM 735 C C . LEU A 1 94 ? -5.861 -1.475 -0.785 1.00 95.25 94 LEU A C 1
ATOM 737 O O . LEU A 1 94 ? -6.078 -1.497 -1.996 1.00 95.25 94 LEU A O 1
ATOM 741 N N . MET A 1 95 ? -5.274 -0.422 -0.208 1.00 93.06 95 MET A N 1
ATOM 742 C CA . MET A 1 95 ? -4.745 0.678 -1.025 1.00 93.06 95 MET A CA 1
ATOM 743 C C . MET A 1 95 ? -3.624 0.218 -1.959 1.00 93.06 95 MET A C 1
ATOM 745 O O . MET A 1 95 ? -3.496 0.747 -3.064 1.00 93.06 95 MET A O 1
ATOM 749 N N . SER A 1 96 ? -2.833 -0.762 -1.522 1.00 89.62 96 SER A N 1
ATOM 750 C CA . SER A 1 96 ? -1.797 -1.409 -2.315 1.00 89.62 96 SER A CA 1
ATOM 751 C C . SER A 1 96 ? -2.218 -2.843 -2.655 1.00 89.62 96 SER A C 1
ATOM 753 O O . SER A 1 96 ? -2.390 -3.661 -1.747 1.00 89.62 96 SER A O 1
ATOM 755 N N . PRO A 1 97 ? -2.383 -3.182 -3.947 1.00 88.44 97 PRO A N 1
ATOM 756 C CA . PRO A 1 97 ? -2.702 -4.545 -4.334 1.00 88.44 97 PRO A CA 1
ATOM 757 C C . PRO A 1 97 ? -1.532 -5.476 -3.976 1.00 88.44 97 PRO A C 1
ATOM 759 O O . PRO A 1 97 ? -0.369 -5.117 -4.190 1.00 88.44 97 PRO A O 1
ATOM 762 N N . PRO A 1 98 ? -1.810 -6.672 -3.442 1.00 88.31 98 PRO A N 1
ATOM 763 C CA . PRO A 1 98 ? -0.774 -7.627 -3.080 1.00 88.31 98 PRO A CA 1
ATOM 764 C C . PRO A 1 98 ? -0.092 -8.217 -4.322 1.00 88.31 98 PRO A C 1
ATOM 766 O O . PRO A 1 98 ? -0.692 -8.379 -5.392 1.00 88.31 98 PRO A O 1
ATOM 769 N N . PHE A 1 99 ? 1.177 -8.590 -4.166 1.00 91.56 99 PHE A N 1
ATOM 770 C CA . PHE A 1 99 ? 1.898 -9.347 -5.183 1.00 91.56 99 PHE A CA 1
ATOM 771 C C . PHE A 1 99 ? 1.459 -10.812 -5.124 1.00 91.56 99 PHE A C 1
ATOM 773 O O . PHE A 1 99 ? 1.738 -11.518 -4.157 1.00 91.56 99 PHE A O 1
ATOM 780 N N . GLN A 1 100 ? 0.747 -11.264 -6.149 1.00 91.38 100 GLN A N 1
ATOM 781 C CA . GLN A 1 100 ? 0.172 -12.603 -6.231 1.00 91.38 100 GLN A CA 1
ATOM 782 C C . GLN A 1 100 ? 0.448 -13.198 -7.618 1.00 91.38 100 GLN A C 1
ATOM 784 O O . GLN A 1 100 ? 0.738 -12.483 -8.580 1.00 91.38 100 GLN A O 1
ATOM 789 N N . LEU A 1 101 ? 0.337 -14.522 -7.754 1.00 92.88 101 LEU A N 1
ATOM 790 C CA . LEU A 1 101 ? 0.590 -15.204 -9.032 1.00 92.88 101 LEU A CA 1
ATOM 791 C C . LEU A 1 101 ? -0.373 -14.765 -10.147 1.00 92.88 101 LEU A C 1
ATOM 793 O O . LEU A 1 101 ? 0.024 -14.704 -11.305 1.00 92.88 101 LEU A O 1
ATOM 797 N N . ASN A 1 102 ? -1.618 -14.421 -9.812 1.00 91.12 102 ASN A N 1
ATOM 798 C CA . ASN A 1 102 ? -2.605 -13.887 -10.758 1.00 91.12 102 ASN A CA 1
ATOM 799 C C . ASN A 1 102 ? -2.314 -12.430 -11.177 1.00 91.12 102 ASN A C 1
ATOM 801 O O . ASN A 1 102 ? -2.684 -12.039 -12.280 1.00 91.12 102 ASN A O 1
ATOM 805 N N . THR A 1 103 ? -1.640 -11.632 -10.338 1.00 93.06 103 THR A N 1
ATOM 806 C CA . THR A 1 103 ? -1.269 -10.240 -10.641 1.00 93.06 103 THR A CA 1
ATOM 807 C C . THR A 1 103 ? 0.136 -10.113 -11.220 1.00 93.06 103 THR A C 1
ATOM 809 O O . THR A 1 103 ? 0.483 -9.043 -11.714 1.00 93.06 103 THR A O 1
ATOM 812 N N . ILE A 1 104 ? 0.939 -11.186 -11.233 1.00 95.44 104 ILE A N 1
ATOM 813 C CA . ILE A 1 104 ? 2.354 -11.150 -11.635 1.00 95.44 104 ILE A CA 1
ATOM 814 C C . ILE A 1 104 ? 2.569 -10.501 -13.003 1.00 95.44 104 ILE A C 1
ATOM 816 O O . ILE A 1 104 ? 3.496 -9.711 -13.163 1.00 95.44 104 ILE A O 1
ATOM 820 N N . LEU A 1 105 ? 1.675 -10.763 -13.964 1.00 95.50 105 LEU A N 1
ATOM 821 C CA . LEU A 1 105 ? 1.744 -10.201 -15.310 1.00 95.50 105 LEU A CA 1
ATOM 822 C C . LEU A 1 105 ? 1.642 -8.669 -15.306 1.00 95.50 105 LEU A C 1
ATOM 824 O O . LEU A 1 105 ? 2.329 -8.021 -16.087 1.00 95.50 105 LEU A O 1
ATOM 828 N N . LEU A 1 106 ? 0.830 -8.089 -14.415 1.00 94.56 106 LEU A N 1
ATOM 829 C CA . LEU A 1 106 ? 0.703 -6.636 -14.266 1.00 94.56 106 LEU A CA 1
ATOM 830 C C . LEU A 1 106 ? 1.993 -6.015 -13.715 1.00 94.56 106 LEU A C 1
ATOM 832 O O . LEU A 1 106 ? 2.351 -4.906 -14.100 1.00 94.56 106 LEU A O 1
ATOM 836 N N . TRP A 1 107 ? 2.709 -6.742 -12.856 1.00 94.75 107 TRP A N 1
ATOM 837 C CA . TRP A 1 107 ? 3.955 -6.278 -12.248 1.00 94.75 107 TRP A CA 1
ATOM 838 C C . TRP A 1 107 ? 5.161 -6.401 -13.186 1.00 94.75 107 TRP A C 1
ATOM 840 O O . TRP A 1 107 ? 5.948 -5.463 -13.300 1.00 94.75 107 TRP A O 1
ATOM 850 N N . ILE A 1 108 ? 5.315 -7.537 -13.876 1.00 96.62 108 ILE A N 1
ATOM 851 C CA . ILE A 1 108 ? 6.466 -7.781 -14.768 1.00 96.62 108 ILE A CA 1
ATOM 852 C C . ILE A 1 108 ? 6.225 -7.302 -16.206 1.00 96.62 108 ILE A C 1
ATOM 854 O O . ILE A 1 108 ? 7.179 -7.108 -16.958 1.00 96.62 108 ILE A O 1
ATOM 858 N N . GLY A 1 109 ? 4.965 -7.100 -16.598 1.00 96.69 109 GLY A N 1
ATOM 859 C CA . GLY A 1 109 ? 4.556 -6.702 -17.946 1.00 96.69 109 GLY A CA 1
ATOM 860 C C . GLY A 1 109 ? 5.267 -5.451 -18.473 1.00 96.69 109 GLY A C 1
ATOM 861 O O . GLY A 1 109 ? 5.798 -5.505 -19.584 1.00 96.69 109 GLY A O 1
ATOM 862 N N . PRO A 1 110 ? 5.368 -4.353 -17.697 1.00 97.06 110 PRO A N 1
ATOM 863 C CA . PRO A 1 110 ? 6.123 -3.171 -18.112 1.00 97.06 110 PRO A CA 1
ATOM 864 C C . PRO A 1 110 ? 7.599 -3.472 -18.411 1.00 97.06 110 PRO A C 1
ATOM 866 O O . PRO A 1 110 ? 8.123 -3.020 -19.427 1.00 97.06 110 PRO A O 1
ATOM 869 N N . ALA A 1 111 ? 8.262 -4.285 -17.581 1.00 97.50 111 ALA A N 1
ATOM 870 C CA . ALA A 1 111 ? 9.663 -4.658 -17.786 1.00 97.50 111 ALA A CA 1
ATOM 871 C C . ALA A 1 111 ? 9.846 -5.526 -19.042 1.00 97.50 111 ALA A C 1
ATOM 873 O O . ALA A 1 111 ? 10.765 -5.296 -19.827 1.00 97.50 111 ALA A O 1
ATOM 874 N N . ILE A 1 112 ? 8.935 -6.477 -19.266 1.00 97.69 112 ILE A N 1
ATOM 875 C CA . ILE A 1 112 ? 8.888 -7.306 -20.477 1.00 97.69 112 ILE A CA 1
ATOM 876 C C . ILE A 1 112 ? 8.735 -6.423 -21.723 1.00 97.69 112 ILE A C 1
ATOM 878 O O . ILE A 1 112 ? 9.500 -6.571 -22.676 1.00 97.69 112 ILE A O 1
ATOM 882 N N . LEU A 1 113 ? 7.793 -5.476 -21.717 1.00 97.88 113 LEU A N 1
ATOM 883 C CA . LEU A 1 113 ? 7.565 -4.569 -22.847 1.00 97.88 113 LEU A CA 1
ATOM 884 C C . LEU A 1 113 ? 8.792 -3.715 -23.163 1.00 97.88 113 LEU A C 1
ATOM 886 O O . LEU A 1 113 ? 9.171 -3.608 -24.328 1.00 97.88 113 LEU A O 1
ATOM 890 N N . VAL A 1 114 ? 9.434 -3.143 -22.143 1.00 97.88 114 VAL A N 1
ATOM 891 C CA . VAL A 1 114 ? 10.665 -2.360 -22.322 1.00 97.88 114 VAL A CA 1
ATOM 892 C C . VAL A 1 114 ? 11.790 -3.232 -22.876 1.00 97.88 114 VAL A C 1
ATOM 894 O O . VAL A 1 114 ? 12.492 -2.805 -23.790 1.00 97.88 114 VAL A O 1
ATOM 897 N N . LEU A 1 115 ? 11.942 -4.463 -22.382 1.00 97.94 115 LEU A N 1
ATOM 898 C CA . LEU A 1 115 ? 12.969 -5.390 -22.852 1.00 97.94 115 LEU A CA 1
ATOM 899 C C . LEU A 1 115 ? 12.774 -5.744 -24.333 1.00 97.94 115 LEU A C 1
ATOM 901 O O . LEU A 1 115 ? 13.672 -5.530 -25.146 1.00 97.94 115 LEU A O 1
ATOM 905 N N . PHE A 1 116 ? 11.599 -6.256 -24.702 1.00 97.69 116 PHE A N 1
ATOM 906 C CA . PHE A 1 116 ? 11.326 -6.673 -26.079 1.00 97.69 116 PHE A CA 1
ATOM 907 C C . PHE A 1 116 ? 11.260 -5.483 -27.040 1.00 97.69 116 PHE A C 1
ATOM 909 O O . PHE A 1 116 ? 11.837 -5.543 -28.127 1.00 97.69 116 PHE A O 1
ATOM 916 N N . GLY A 1 117 ? 10.619 -4.385 -26.632 1.00 97.19 117 GLY A N 1
ATOM 917 C CA . GLY A 1 117 ? 10.564 -3.147 -27.407 1.00 97.19 117 GLY A CA 1
ATOM 918 C C . GLY A 1 117 ? 11.949 -2.537 -27.618 1.00 97.19 117 GLY A C 1
ATOM 919 O O . GLY A 1 117 ? 12.279 -2.141 -28.733 1.00 97.19 117 GLY A O 1
ATOM 920 N N . GLY A 1 118 ? 12.795 -2.539 -26.586 1.00 97.00 118 GLY A N 1
ATOM 921 C CA . GLY A 1 118 ? 14.178 -2.073 -26.662 1.00 97.00 118 GLY A CA 1
ATOM 922 C C . GLY A 1 118 ? 15.036 -2.922 -27.599 1.00 97.00 118 GLY A C 1
ATOM 923 O O . GLY A 1 118 ? 15.723 -2.376 -28.461 1.00 97.00 118 GLY A O 1
ATOM 924 N N . ILE A 1 119 ? 14.957 -4.254 -27.503 1.00 96.56 119 ILE A N 1
ATOM 925 C CA . ILE A 1 119 ? 15.661 -5.169 -28.419 1.00 96.56 119 ILE A CA 1
ATOM 926 C C . ILE A 1 119 ? 15.208 -4.936 -29.866 1.00 96.56 119 ILE A C 1
ATOM 928 O O . ILE A 1 119 ? 16.037 -4.793 -30.769 1.00 96.56 119 ILE A O 1
ATOM 932 N N . TRP A 1 120 ? 13.898 -4.859 -30.100 1.00 96.25 120 TRP A N 1
ATOM 933 C CA . TRP A 1 120 ? 13.342 -4.591 -31.426 1.00 96.25 120 TRP A CA 1
ATOM 934 C C . TRP A 1 120 ? 13.797 -3.231 -31.980 1.00 96.25 120 TRP A C 1
ATOM 936 O O . TRP A 1 120 ? 14.213 -3.130 -33.134 1.00 96.25 120 TRP A O 1
ATOM 946 N N . PHE A 1 121 ? 13.801 -2.191 -31.148 1.00 95.75 121 PHE A N 1
ATOM 947 C CA . PHE A 1 121 ? 14.250 -0.855 -31.533 1.00 95.75 121 PHE A CA 1
ATOM 948 C C . PHE A 1 121 ? 15.745 -0.828 -31.888 1.00 95.75 121 PHE A C 1
ATOM 950 O O . PHE A 1 121 ? 16.121 -0.334 -32.950 1.00 95.75 121 PHE A O 1
ATOM 957 N N . ILE A 1 122 ? 16.603 -1.430 -31.057 1.00 95.12 122 ILE A N 1
ATOM 958 C CA . ILE A 1 122 ? 18.055 -1.501 -31.292 1.00 95.12 122 ILE A CA 1
ATOM 959 C C . ILE A 1 122 ? 18.374 -2.299 -32.560 1.00 95.12 122 ILE A C 1
ATOM 961 O O . ILE A 1 122 ? 19.232 -1.897 -33.348 1.00 95.12 122 ILE A O 1
ATOM 965 N N . THR A 1 123 ? 17.699 -3.429 -32.777 1.00 93.38 123 THR A N 1
ATOM 966 C CA . THR A 1 123 ? 17.905 -4.238 -33.990 1.00 93.38 123 THR A CA 1
ATOM 967 C C . THR A 1 123 ? 17.474 -3.486 -35.246 1.00 93.38 123 THR A C 1
ATOM 969 O O . THR A 1 123 ? 18.161 -3.575 -36.263 1.00 93.38 123 THR A O 1
ATOM 972 N N . ARG A 1 124 ? 16.414 -2.669 -35.177 1.00 91.31 124 ARG A N 1
ATOM 973 C CA . ARG A 1 124 ? 16.010 -1.789 -36.283 1.00 91.31 124 ARG A CA 1
ATOM 974 C C . ARG A 1 124 ? 16.998 -0.663 -36.550 1.00 91.31 124 ARG A C 1
ATOM 976 O O . ARG A 1 124 ? 17.331 -0.449 -37.709 1.00 91.31 124 ARG A O 1
ATOM 983 N N . LEU A 1 125 ? 17.516 -0.010 -35.512 1.00 88.25 125 LEU A N 1
ATOM 984 C CA . LEU A 1 125 ? 18.549 1.020 -35.669 1.00 88.25 125 LEU A CA 1
ATOM 985 C C . LEU A 1 125 ? 19.835 0.465 -36.292 1.00 88.25 125 LEU A C 1
ATOM 987 O O . LEU A 1 125 ? 20.454 1.128 -37.113 1.00 88.25 125 LEU A O 1
ATOM 991 N N . ARG A 1 126 ? 20.220 -0.765 -35.939 1.00 81.81 126 ARG A N 1
ATOM 992 C CA . ARG A 1 126 ? 21.398 -1.439 -36.512 1.00 81.81 126 ARG A CA 1
ATOM 993 C C . ARG A 1 126 ? 21.197 -1.950 -37.936 1.00 81.81 126 ARG A C 1
ATOM 995 O O . ARG A 1 126 ? 22.178 -2.180 -38.629 1.00 81.81 126 ARG A O 1
ATOM 1002 N N . SER A 1 127 ? 19.948 -2.159 -38.341 1.00 67.50 127 SER A N 1
ATOM 1003 C CA . SER A 1 127 ? 19.596 -2.633 -39.684 1.00 67.50 127 SER A CA 1
ATOM 1004 C C . SER A 1 127 ? 19.348 -1.490 -40.667 1.00 67.50 127 SER A C 1
ATOM 1006 O O . SER A 1 127 ? 19.124 -1.755 -41.846 1.00 67.50 127 SER A O 1
ATOM 1008 N N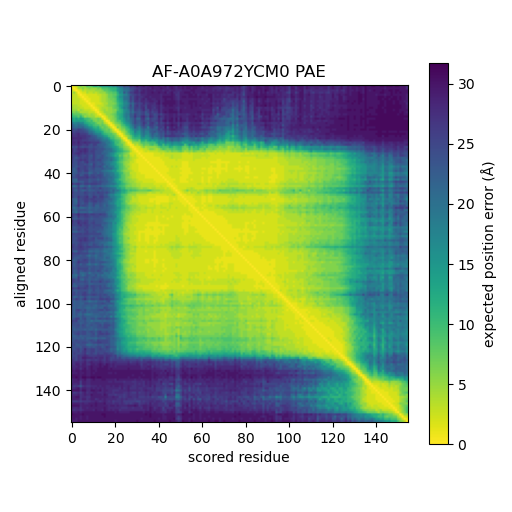 . ALA A 1 128 ? 19.359 -0.233 -40.207 1.00 62.69 128 ALA A N 1
ATOM 1009 C CA . ALA A 1 128 ? 19.399 0.902 -41.111 1.00 62.69 128 ALA A CA 1
ATOM 1010 C C . ALA A 1 128 ? 20.732 0.828 -41.872 1.00 62.69 128 ALA A C 1
ATOM 1012 O O . ALA A 1 128 ? 21.781 0.829 -41.219 1.00 62.69 128 ALA A O 1
ATOM 1013 N N . PRO A 1 129 ? 20.726 0.715 -43.213 1.00 61.66 129 PRO A N 1
ATOM 1014 C CA . PRO A 1 129 ? 21.955 0.845 -43.967 1.00 61.66 129 PRO A CA 1
ATOM 1015 C C . PRO A 1 129 ? 22.513 2.221 -43.622 1.00 61.66 129 PRO A C 1
ATOM 1017 O O . PRO A 1 129 ? 21.892 3.243 -43.912 1.00 61.66 129 PRO A O 1
ATOM 1020 N N . VAL A 1 130 ? 23.659 2.243 -42.940 1.00 61.06 130 VAL A N 1
ATOM 1021 C CA . VAL A 1 130 ? 24.511 3.422 -42.969 1.00 61.06 130 VAL A CA 1
ATOM 1022 C C . VAL A 1 130 ? 24.848 3.546 -44.439 1.00 61.06 130 VAL A C 1
ATOM 1024 O O . VAL A 1 130 ? 25.610 2.734 -44.963 1.00 61.06 130 VAL A O 1
ATOM 1027 N N . GLU A 1 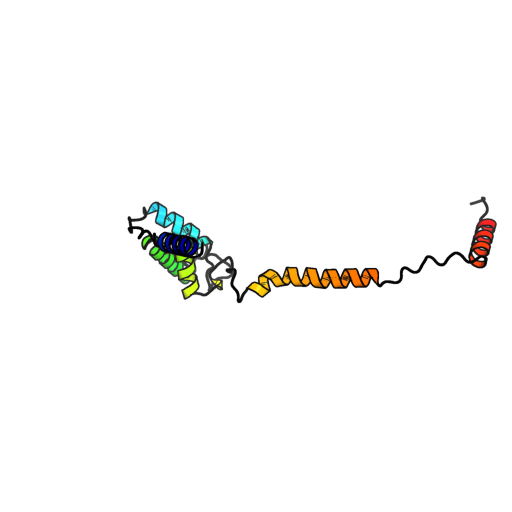131 ? 24.172 4.467 -45.120 1.00 60.34 131 GLU A N 1
ATOM 1028 C CA . GLU A 1 131 ? 24.558 4.905 -46.446 1.00 60.34 131 GLU A CA 1
ATOM 1029 C C . GLU A 1 131 ? 26.004 5.351 -46.259 1.00 60.34 131 GLU A C 1
ATOM 1031 O O . GLU A 1 131 ? 26.277 6.373 -45.622 1.00 60.34 131 GLU A O 1
ATOM 1036 N N . ALA A 1 132 ? 26.939 4.470 -46.632 1.00 60.66 132 ALA A N 1
ATOM 1037 C CA . ALA A 1 132 ? 28.347 4.793 -46.630 1.00 60.66 132 ALA A CA 1
ATOM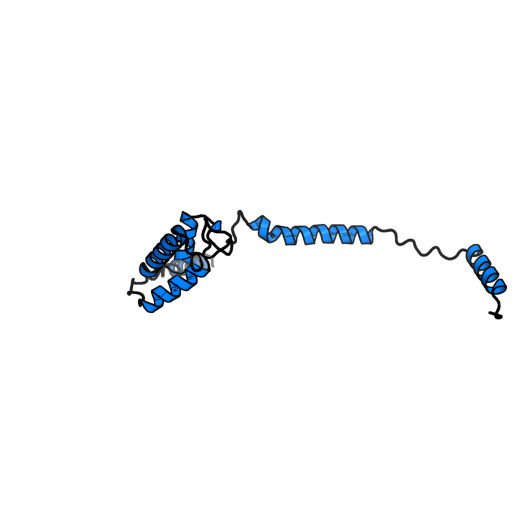 1038 C C . ALA A 1 132 ? 28.411 6.081 -47.426 1.00 60.66 132 ALA A C 1
ATOM 1040 O O . ALA A 1 132 ? 27.942 6.081 -48.564 1.00 60.66 132 ALA A O 1
ATOM 1041 N N . ILE A 1 133 ? 28.843 7.166 -46.772 1.00 62.06 133 ILE A N 1
ATOM 1042 C CA . ILE A 1 133 ? 28.948 8.500 -47.360 1.00 62.06 133 ILE A CA 1
ATOM 1043 C C . ILE A 1 133 ? 29.565 8.255 -48.725 1.00 62.06 133 ILE A C 1
ATOM 1045 O O . ILE A 1 133 ? 30.710 7.801 -48.765 1.00 62.06 133 ILE A O 1
ATOM 1049 N N . ALA A 1 134 ? 28.754 8.368 -49.784 1.00 66.88 134 ALA A N 1
ATOM 1050 C CA . ALA A 1 134 ? 29.154 7.890 -51.095 1.00 66.88 134 ALA A CA 1
ATOM 1051 C C . ALA A 1 134 ? 30.498 8.551 -51.374 1.00 66.88 134 ALA A C 1
ATOM 1053 O O . ALA A 1 134 ? 30.605 9.777 -51.284 1.00 66.88 134 ALA A O 1
ATOM 1054 N N . GLU A 1 135 ? 31.537 7.730 -51.527 1.00 70.56 135 GLU A N 1
ATOM 1055 C CA . GLU A 1 135 ? 32.897 8.220 -51.694 1.00 70.56 135 GLU A CA 1
ATOM 1056 C C . GLU A 1 135 ? 32.842 9.212 -52.855 1.00 70.56 135 GLU A C 1
ATOM 1058 O O . GLU A 1 135 ? 32.327 8.853 -53.916 1.00 70.56 135 GLU A O 1
ATOM 1063 N N . LEU A 1 136 ? 33.211 10.482 -52.609 1.00 70.69 136 LEU A N 1
ATOM 1064 C CA . LEU A 1 136 ? 32.998 11.542 -53.595 1.00 70.69 136 LEU A CA 1
ATOM 1065 C C . LEU A 1 136 ? 33.606 11.081 -54.911 1.00 70.69 136 LEU A C 1
ATOM 1067 O O . LEU A 1 136 ? 34.823 10.900 -54.995 1.00 70.69 136 LEU A O 1
ATOM 1071 N N . THR A 1 137 ? 32.756 10.901 -55.916 1.00 78.88 137 THR A N 1
ATOM 1072 C CA . THR A 1 137 ? 33.235 10.544 -57.241 1.00 78.88 137 THR A CA 1
ATOM 1073 C C . THR A 1 137 ? 34.116 11.682 -57.749 1.00 78.88 137 THR A C 1
ATOM 1075 O O . THR A 1 137 ? 33.932 12.848 -57.377 1.00 78.88 137 THR A O 1
ATOM 1078 N N . ASP A 1 138 ? 35.085 11.368 -58.606 1.00 78.75 138 ASP A N 1
ATOM 1079 C CA . ASP A 1 138 ? 35.952 12.396 -59.192 1.00 78.75 138 ASP A CA 1
ATOM 1080 C C . ASP A 1 138 ? 35.130 13.483 -59.913 1.00 78.75 138 ASP A C 1
ATOM 1082 O O . ASP A 1 138 ? 35.509 14.655 -59.935 1.00 78.75 138 ASP A O 1
ATOM 1086 N N . GLU A 1 139 ? 33.949 13.117 -60.422 1.00 79.44 139 GLU A N 1
ATOM 1087 C CA . GLU A 1 139 ? 32.985 14.039 -61.019 1.00 79.44 139 GLU A CA 1
ATOM 1088 C C . GLU A 1 139 ? 32.366 15.003 -59.991 1.00 79.44 139 GLU A C 1
ATOM 1090 O O . GLU A 1 139 ? 32.294 16.210 -60.243 1.00 79.44 139 GLU A O 1
ATOM 1095 N N . ASP A 1 140 ? 31.963 14.514 -58.816 1.00 83.19 140 ASP A N 1
ATOM 1096 C CA . ASP A 1 140 ? 31.420 15.357 -57.744 1.00 83.19 140 ASP A CA 1
ATOM 1097 C C . ASP A 1 140 ? 32.480 16.312 -57.186 1.00 83.19 140 ASP A C 1
ATOM 1099 O O . ASP A 1 140 ? 32.195 17.489 -56.938 1.00 83.19 140 ASP A O 1
ATOM 1103 N N . ARG A 1 141 ? 33.729 15.842 -57.062 1.00 83.19 141 ARG A N 1
ATOM 1104 C CA . ARG A 1 141 ? 34.869 16.676 -56.659 1.00 83.19 141 ARG A CA 1
ATOM 1105 C C . ARG A 1 141 ? 35.108 17.810 -57.656 1.00 83.19 141 ARG A C 1
ATOM 1107 O O . ARG A 1 141 ? 35.183 18.968 -57.246 1.00 83.19 141 ARG A O 1
ATOM 1114 N N . ALA A 1 142 ? 35.141 17.501 -58.953 1.00 85.25 142 ALA A N 1
ATOM 1115 C CA . ALA A 1 142 ? 35.331 18.500 -60.003 1.00 85.25 142 ALA A CA 1
ATOM 1116 C C . ALA A 1 142 ? 34.205 19.552 -60.024 1.00 85.25 142 ALA A C 1
ATOM 1118 O O . ALA A 1 142 ? 34.459 20.743 -60.216 1.00 85.25 142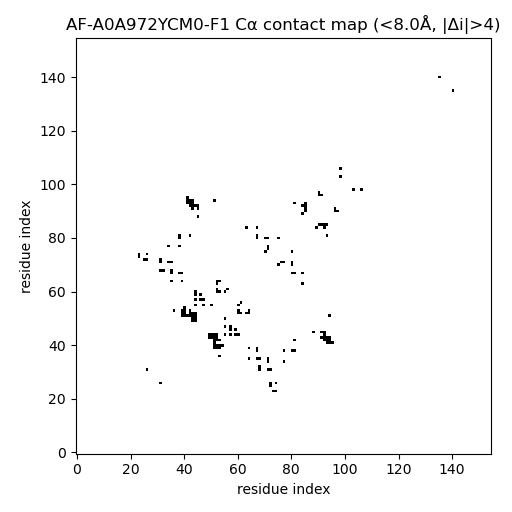 ALA A O 1
ATOM 1119 N N . ARG A 1 143 ? 32.952 19.142 -59.777 1.00 83.62 143 ARG A N 1
ATOM 1120 C CA . ARG A 1 143 ? 31.803 20.062 -59.684 1.00 83.62 143 ARG A CA 1
ATOM 1121 C C . ARG A 1 143 ? 31.902 21.001 -58.480 1.00 83.62 143 ARG A C 1
ATOM 1123 O O . ARG A 1 143 ? 31.596 22.187 -58.619 1.00 83.62 143 ARG A O 1
ATOM 1130 N N . ILE A 1 144 ? 32.340 20.503 -57.321 1.00 85.88 144 ILE A N 1
ATOM 1131 C CA . ILE A 1 144 ? 32.541 21.322 -56.115 1.00 85.88 144 ILE A CA 1
ATOM 1132 C C . ILE A 1 144 ? 33.679 22.322 -56.332 1.00 85.88 144 ILE A C 1
ATOM 1134 O O . ILE A 1 144 ? 33.510 23.504 -56.038 1.00 85.88 144 ILE A O 1
ATOM 1138 N N . GLU A 1 145 ? 34.805 21.889 -56.899 1.00 88.00 145 GLU A N 1
ATOM 1139 C CA . GLU A 1 145 ? 35.936 22.772 -57.207 1.00 88.00 145 GLU A CA 1
ATOM 1140 C C . GLU A 1 145 ? 35.548 23.864 -58.211 1.00 88.00 145 GLU A C 1
ATOM 1142 O O . GLU A 1 145 ? 35.852 25.037 -57.992 1.00 88.00 145 GLU A O 1
ATOM 1147 N N . ALA A 1 146 ? 34.786 23.521 -59.255 1.00 87.31 146 ALA A N 1
ATOM 1148 C CA . ALA A 1 146 ? 34.256 24.500 -60.202 1.00 87.31 146 ALA A CA 1
ATOM 1149 C C . ALA A 1 146 ? 33.296 25.504 -59.534 1.00 87.31 146 ALA A C 1
ATOM 1151 O O . ALA A 1 146 ? 33.325 26.699 -59.842 1.00 87.31 146 ALA A O 1
ATOM 1152 N N . ALA A 1 147 ? 32.457 25.047 -58.599 1.00 84.94 147 ALA A N 1
ATOM 1153 C CA . ALA A 1 147 ? 31.550 25.913 -57.849 1.00 84.94 147 ALA A CA 1
ATOM 1154 C C . ALA A 1 147 ? 32.295 26.848 -56.878 1.00 84.94 147 ALA A C 1
ATOM 1156 O O . ALA A 1 147 ? 31.926 28.017 -56.757 1.00 84.94 147 ALA A O 1
ATOM 1157 N N . LEU A 1 148 ? 33.359 26.365 -56.226 1.00 86.19 148 LEU A N 1
ATOM 1158 C CA . LEU A 1 148 ? 34.214 27.162 -55.341 1.00 86.19 148 LEU A CA 1
ATOM 1159 C C . LEU A 1 148 ? 35.053 28.178 -56.124 1.00 86.19 148 LEU A C 1
ATOM 1161 O O . LEU A 1 148 ? 35.137 29.332 -55.715 1.00 86.19 148 LEU A O 1
ATOM 1165 N N . ALA A 1 149 ? 35.589 27.794 -57.284 1.00 85.31 149 ALA A N 1
ATOM 1166 C CA . ALA A 1 149 ? 36.311 28.702 -58.175 1.00 85.31 149 ALA A CA 1
ATOM 1167 C C . ALA A 1 149 ? 35.411 29.835 -58.697 1.00 85.31 149 ALA A C 1
ATOM 1169 O O . ALA A 1 149 ? 35.854 30.973 -58.842 1.00 85.31 149 ALA A O 1
ATOM 1170 N N . LYS A 1 150 ? 34.122 29.549 -58.929 1.00 79.81 150 LYS A N 1
ATOM 1171 C CA . LYS A 1 150 ? 33.126 30.556 -59.325 1.00 79.81 150 LYS A CA 1
ATOM 1172 C C . LYS A 1 150 ? 32.720 31.490 -58.175 1.00 79.81 150 LYS A C 1
ATOM 1174 O O . LYS A 1 150 ? 32.235 32.586 -58.438 1.00 79.81 150 LYS A O 1
ATOM 1179 N N . LYS A 1 151 ? 32.923 31.075 -56.921 1.00 75.00 151 LYS A N 1
ATOM 1180 C CA . LYS A 1 151 ? 32.616 31.828 -55.692 1.00 75.00 151 LYS A CA 1
ATOM 1181 C C . LYS A 1 151 ? 33.880 32.438 -55.054 1.00 75.00 151 LYS A C 1
ATOM 1183 O O . LYS A 1 151 ? 33.976 32.523 -53.833 1.00 75.00 151 LYS A O 1
ATOM 1188 N N . GLY A 1 152 ? 34.865 32.804 -55.879 1.00 65.56 152 GLY A N 1
ATOM 1189 C CA . GLY A 1 152 ? 36.104 33.461 -55.450 1.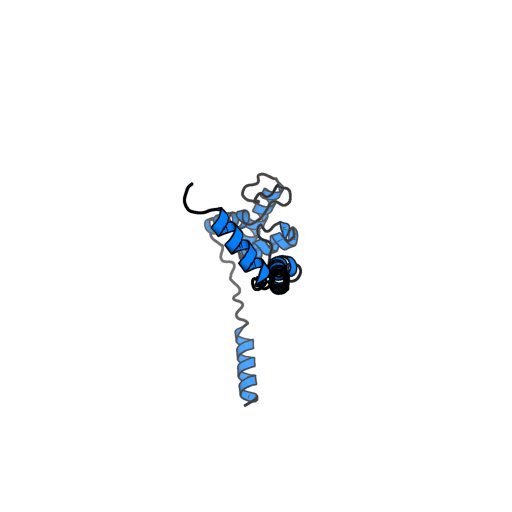00 65.56 152 GLY A CA 1
ATOM 1190 C C . GLY A 1 152 ? 35.878 34.788 -54.694 1.00 65.56 152 GLY A C 1
ATOM 1191 O O . GLY A 1 152 ? 34.774 35.325 -54.724 1.00 65.56 152 GLY A O 1
ATOM 1192 N N . PRO A 1 153 ? 36.922 35.308 -54.024 1.00 59.62 153 PRO A N 1
ATOM 1193 C CA . PRO A 1 153 ? 36.901 35.942 -52.692 1.00 59.62 153 PRO A CA 1
ATOM 1194 C C . PRO A 1 153 ? 36.302 37.361 -52.563 1.00 59.62 153 PRO A C 1
ATOM 1196 O O . PRO A 1 153 ? 36.627 38.059 -51.608 1.00 59.62 153 PRO A O 1
ATOM 1199 N N . ASP A 1 154 ? 35.392 37.770 -53.446 1.00 61.50 154 ASP A N 1
ATOM 1200 C CA . ASP A 1 154 ? 34.815 39.124 -53.461 1.00 61.50 154 ASP A CA 1
ATOM 1201 C C . ASP A 1 154 ? 33.316 39.146 -53.087 1.00 61.50 154 ASP A C 1
ATOM 1203 O O . ASP A 1 154 ? 32.481 39.718 -53.795 1.00 61.50 154 ASP A O 1
ATOM 1207 N N . SER A 1 155 ? 32.963 38.527 -51.953 1.00 51.38 155 SER A N 1
ATOM 1208 C CA . SER A 1 155 ? 31.698 38.776 -51.236 1.00 51.38 155 SER A CA 1
ATOM 1209 C C . SER A 1 155 ? 31.940 39.012 -49.755 1.00 51.38 155 SER A C 1
ATOM 1211 O O . SER A 1 155 ? 32.519 38.085 -49.141 1.00 51.38 155 SER A O 1
#